Protein AF-A0A958NFM0-F1 (afdb_monomer_lite)

Structure (mmCIF, N/CA/C/O backbone):
data_AF-A0A958NFM0-F1
#
_entry.id   AF-A0A958NFM0-F1
#
loop_
_atom_site.group_PDB
_atom_site.id
_atom_site.type_symbol
_atom_site.label_atom_id
_atom_site.label_alt_id
_atom_site.label_comp_id
_atom_site.label_asym_id
_atom_site.label_entity_id
_atom_site.label_seq_id
_atom_site.pdbx_PDB_ins_code
_atom_site.Cartn_x
_atom_site.Cartn_y
_atom_site.Cartn_z
_atom_site.occupancy
_atom_site.B_iso_or_equiv
_atom_site.auth_seq_id
_atom_site.auth_comp_id
_atom_site.auth_asym_id
_atom_site.auth_atom_id
_atom_site.pdbx_PDB_model_num
ATOM 1 N N . MET A 1 1 ? 40.621 -61.966 15.059 1.00 37.81 1 MET A N 1
ATOM 2 C CA . MET A 1 1 ? 41.747 -61.004 15.069 1.00 37.81 1 MET A CA 1
ATOM 3 C C . MET A 1 1 ? 41.323 -59.785 14.253 1.00 37.81 1 MET A C 1
ATOM 5 O O . MET A 1 1 ? 40.739 -59.968 13.198 1.00 37.81 1 MET A O 1
ATOM 9 N N . LYS A 1 2 ? 41.501 -58.593 14.838 1.00 37.56 2 LYS A N 1
ATOM 10 C CA . LYS A 1 2 ? 41.169 -57.213 14.396 1.00 37.56 2 LYS A CA 1
ATOM 11 C C . LYS A 1 2 ? 41.606 -56.842 12.946 1.00 37.56 2 LYS A C 1
ATOM 13 O O . LYS A 1 2 ? 42.498 -57.523 12.453 1.00 37.56 2 LYS A O 1
ATOM 18 N N . PRO A 1 3 ? 41.244 -55.655 12.387 1.00 50.25 3 PRO A N 1
ATOM 19 C CA . PRO A 1 3 ? 40.023 -54.834 12.560 1.00 50.25 3 PRO A CA 1
ATOM 20 C C . PRO A 1 3 ? 39.555 -54.044 11.286 1.00 50.25 3 PRO A C 1
ATOM 22 O O . PRO A 1 3 ? 40.188 -54.068 10.237 1.00 50.25 3 PRO A O 1
ATOM 25 N N . THR A 1 4 ? 38.503 -53.225 11.477 1.00 40.91 4 THR A N 1
ATOM 26 C CA . THR A 1 4 ? 38.208 -51.890 10.877 1.00 40.91 4 THR A CA 1
ATOM 27 C C . THR A 1 4 ? 37.748 -51.742 9.421 1.00 40.91 4 THR A C 1
ATOM 29 O O . THR A 1 4 ? 38.536 -51.821 8.488 1.00 40.91 4 THR A O 1
ATOM 32 N N . SER A 1 5 ? 36.526 -51.220 9.261 1.00 43.62 5 SER A N 1
ATOM 33 C CA . SER A 1 5 ? 36.298 -50.051 8.400 1.00 43.62 5 SER A CA 1
ATOM 34 C C . SER A 1 5 ? 35.145 -49.211 8.958 1.00 43.62 5 SER A C 1
ATOM 36 O O . SER A 1 5 ? 33.977 -49.572 8.848 1.00 43.62 5 SER A O 1
ATOM 38 N N . ASN A 1 6 ? 35.507 -48.105 9.609 1.00 46.12 6 ASN A N 1
ATOM 39 C CA . ASN A 1 6 ? 34.600 -47.014 9.943 1.00 46.12 6 ASN A CA 1
ATOM 40 C C . ASN A 1 6 ? 34.395 -46.173 8.678 1.00 46.12 6 ASN A C 1
ATOM 42 O O . ASN A 1 6 ? 35.370 -45.652 8.136 1.00 46.12 6 ASN A O 1
ATOM 46 N N . LYS A 1 7 ? 33.147 -45.975 8.249 1.00 44.31 7 LYS A N 1
ATOM 47 C CA . LYS A 1 7 ? 32.778 -44.865 7.364 1.00 44.31 7 LYS A CA 1
ATOM 48 C C . LYS A 1 7 ? 31.693 -44.023 8.028 1.00 44.31 7 LYS A C 1
ATOM 50 O O . LYS A 1 7 ? 30.508 -44.302 7.932 1.00 44.31 7 LYS A O 1
ATOM 55 N N . THR A 1 8 ? 32.191 -43.053 8.790 1.00 46.50 8 THR A N 1
ATOM 56 C CA . THR A 1 8 ? 31.786 -41.641 8.746 1.00 46.50 8 THR A CA 1
ATOM 57 C C . THR A 1 8 ? 30.302 -41.343 8.519 1.00 46.50 8 THR A C 1
ATOM 59 O O . THR A 1 8 ? 29.832 -41.188 7.396 1.00 46.50 8 THR A O 1
ATOM 62 N N . PHE A 1 9 ? 29.606 -41.173 9.644 1.00 45.00 9 PHE A N 1
ATOM 63 C CA . PHE A 1 9 ? 28.929 -39.931 10.039 1.00 45.00 9 PHE A CA 1
ATOM 64 C C . PHE A 1 9 ? 28.776 -38.889 8.912 1.00 45.00 9 PHE A C 1
ATOM 66 O O . PHE A 1 9 ? 29.716 -38.166 8.578 1.00 45.00 9 PHE A O 1
ATOM 73 N N . ARG A 1 10 ? 27.570 -38.790 8.354 1.00 39.09 10 ARG A N 1
ATOM 74 C CA . ARG A 1 10 ? 27.084 -37.582 7.682 1.00 39.09 10 ARG A CA 1
ATOM 75 C C . ARG A 1 10 ? 25.676 -37.317 8.181 1.00 39.09 10 ARG A C 1
ATOM 77 O O . ARG A 1 10 ? 24.695 -37.737 7.579 1.00 39.09 10 ARG A O 1
ATOM 84 N N . GLU A 1 11 ? 25.612 -36.654 9.327 1.00 41.34 11 GLU A N 1
ATOM 85 C CA . GLU A 1 11 ? 24.415 -35.937 9.729 1.00 41.34 11 GLU A CA 1
ATOM 86 C C . GLU A 1 11 ? 24.172 -34.817 8.721 1.00 41.34 11 GLU A C 1
ATOM 88 O O . GLU A 1 11 ? 25.003 -33.928 8.536 1.00 41.34 11 GLU A O 1
ATOM 93 N N . ILE A 1 12 ? 23.046 -34.903 8.018 1.00 49.22 12 ILE A N 1
ATOM 94 C CA . ILE A 1 12 ? 22.510 -33.792 7.244 1.00 49.22 12 ILE A CA 1
ATOM 95 C C . ILE A 1 12 ? 21.764 -32.929 8.257 1.00 49.22 12 ILE A C 1
ATOM 97 O O . ILE A 1 12 ? 20.596 -33.156 8.563 1.00 49.22 12 ILE A O 1
ATOM 101 N N . LEU A 1 13 ? 22.495 -31.978 8.832 1.00 41.84 13 LEU A N 1
ATOM 102 C CA . LEU A 1 13 ? 21.942 -30.894 9.623 1.00 41.84 13 LEU A CA 1
ATOM 103 C C . LEU A 1 13 ? 21.157 -29.987 8.662 1.00 41.84 13 LEU A C 1
ATOM 105 O O . LEU A 1 13 ? 21.738 -29.172 7.948 1.00 41.84 13 LEU A O 1
ATOM 109 N N . PHE A 1 14 ? 19.837 -30.167 8.600 1.00 42.56 14 PHE A N 1
ATOM 110 C CA . PHE A 1 14 ? 18.939 -29.181 8.005 1.00 42.56 14 PHE A CA 1
ATOM 111 C C . PHE A 1 14 ? 18.937 -27.950 8.910 1.00 42.56 14 PHE A C 1
ATOM 113 O O . PHE A 1 14 ? 18.170 -27.859 9.867 1.00 42.56 14 PHE A O 1
ATOM 120 N N . THR A 1 15 ? 19.832 -27.007 8.634 1.00 41.03 15 THR A N 1
ATOM 121 C CA . THR A 1 15 ? 19.779 -25.681 9.242 1.00 41.03 15 THR A CA 1
ATOM 122 C C . THR A 1 15 ? 18.562 -24.965 8.663 1.00 41.03 15 THR A C 1
ATOM 124 O O . THR A 1 15 ? 18.619 -24.394 7.577 1.00 41.03 15 THR A O 1
ATOM 127 N N . LEU A 1 16 ? 17.434 -25.043 9.372 1.00 36.66 16 LEU A N 1
ATOM 128 C CA . LEU A 1 16 ? 16.279 -24.182 9.148 1.00 36.66 16 LEU A CA 1
ATOM 129 C C . LEU A 1 16 ? 16.747 -22.747 9.426 1.00 36.66 16 LEU A C 1
ATOM 131 O O . LEU A 1 16 ? 16.882 -22.341 10.580 1.00 36.66 16 LEU A O 1
ATOM 135 N N . ILE A 1 17 ? 17.070 -21.997 8.374 1.00 47.22 17 ILE A N 1
ATOM 136 C CA . ILE A 1 17 ? 17.291 -20.556 8.483 1.00 47.22 17 ILE A CA 1
ATOM 137 C C . ILE A 1 17 ? 15.913 -19.960 8.755 1.00 47.22 17 ILE A C 1
ATOM 139 O O . ILE A 1 17 ? 15.122 -19.727 7.845 1.00 47.22 17 ILE A O 1
ATOM 143 N N . ALA A 1 18 ? 15.595 -19.783 10.035 1.00 40.41 18 ALA A N 1
ATOM 144 C CA . ALA A 1 18 ? 14.499 -18.932 10.441 1.00 40.41 18 ALA A CA 1
ATOM 145 C C . ALA A 1 18 ? 14.852 -17.515 9.977 1.00 40.41 18 ALA A C 1
ATOM 147 O O . ALA A 1 18 ? 15.659 -16.834 10.609 1.00 40.41 18 ALA A O 1
ATOM 148 N N . PHE A 1 19 ? 14.281 -17.083 8.852 1.00 43.41 19 PHE A N 1
ATOM 149 C CA . PHE A 1 19 ? 14.201 -15.664 8.541 1.00 43.41 19 PHE A CA 1
ATOM 150 C C . PHE A 1 19 ? 13.385 -15.020 9.661 1.00 43.41 19 PHE A C 1
ATOM 152 O O . PHE A 1 19 ? 12.161 -15.136 9.727 1.00 43.41 19 PHE A O 1
ATOM 159 N N . THR A 1 20 ? 14.079 -14.396 10.605 1.00 41.25 20 THR A N 1
ATOM 160 C CA . THR A 1 20 ? 13.462 -13.566 11.629 1.00 41.25 20 THR A CA 1
ATOM 161 C C . THR A 1 20 ? 12.981 -12.288 10.953 1.00 41.25 20 THR A C 1
ATOM 163 O O . THR A 1 20 ? 13.700 -11.295 10.905 1.00 41.25 20 THR A O 1
ATOM 166 N N . TYR A 1 21 ? 11.776 -12.326 10.386 1.00 50.50 21 TYR A N 1
ATOM 167 C CA . TYR A 1 21 ? 11.072 -11.136 9.914 1.00 50.50 21 TYR A CA 1
ATOM 168 C C . TYR A 1 21 ? 10.626 -10.340 11.142 1.00 50.50 21 TYR A C 1
ATOM 170 O O . TYR A 1 21 ? 9.655 -10.694 11.818 1.00 50.50 21 TYR A O 1
ATOM 178 N N . ALA A 1 22 ? 11.396 -9.316 11.501 1.00 47.38 22 ALA A N 1
ATOM 179 C CA . ALA A 1 22 ? 11.125 -8.518 12.684 1.00 47.38 22 ALA A CA 1
ATOM 180 C C . ALA A 1 22 ? 10.166 -7.370 12.352 1.00 47.38 22 ALA A C 1
ATOM 182 O O . ALA A 1 22 ? 10.581 -6.229 12.189 1.00 47.38 22 ALA A O 1
ATOM 183 N N . CYS A 1 23 ? 8.869 -7.670 12.353 1.00 54.72 23 CYS A N 1
ATOM 184 C CA . CYS A 1 23 ? 7.845 -6.662 12.609 1.00 54.72 23 CYS A CA 1
ATOM 185 C C . CYS A 1 23 ? 7.186 -6.961 13.967 1.00 54.72 23 CYS A C 1
ATOM 187 O O . CYS A 1 23 ? 6.470 -7.956 14.120 1.00 54.72 23 CYS A O 1
ATOM 189 N N . THR A 1 24 ? 7.689 -6.231 14.984 1.00 48.09 24 THR A N 1
ATOM 190 C CA . THR A 1 24 ? 7.009 -5.477 16.073 1.00 48.09 24 THR A CA 1
ATOM 191 C C . THR A 1 24 ? 7.951 -5.254 17.280 1.00 48.09 24 THR A C 1
ATOM 193 O O . THR A 1 24 ? 8.298 -6.215 17.964 1.00 48.09 24 THR A O 1
ATOM 196 N N . SER A 1 25 ? 8.309 -3.994 17.578 1.00 35.97 25 SER A N 1
ATOM 197 C CA . S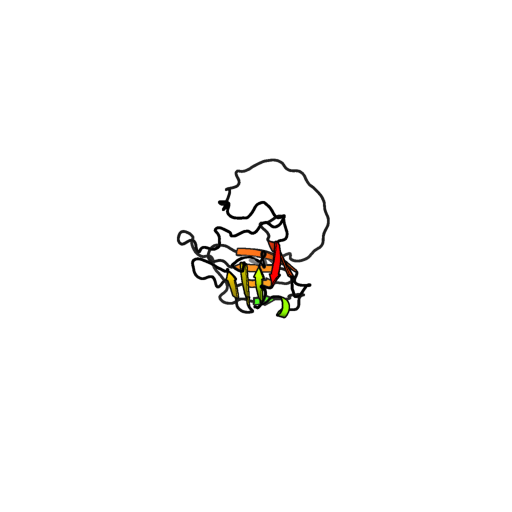ER A 1 25 ? 8.522 -3.359 18.912 1.00 35.97 25 SER A CA 1
ATOM 198 C C . SER A 1 25 ? 9.069 -1.942 18.643 1.00 35.97 25 SER A C 1
ATOM 200 O O . SER A 1 25 ? 10.027 -1.801 17.898 1.00 35.97 25 SER A O 1
ATOM 202 N N . GLY A 1 26 ? 8.419 -0.838 19.015 1.00 39.56 26 GLY A N 1
ATOM 203 C CA . GLY A 1 26 ? 8.348 -0.350 20.394 1.00 39.56 26 GLY A CA 1
ATOM 204 C C . GLY A 1 26 ? 9.430 0.723 20.595 1.00 39.56 26 GLY A C 1
ATOM 205 O O . GLY A 1 26 ? 10.599 0.399 20.750 1.00 39.56 26 GLY A O 1
ATOM 206 N N . ASN A 1 27 ? 9.018 1.992 20.512 1.00 44.50 27 ASN A N 1
ATOM 207 C CA . ASN A 1 27 ? 9.821 3.221 20.577 1.00 44.50 27 ASN A CA 1
ATOM 208 C C . ASN A 1 27 ? 10.921 3.194 21.661 1.00 44.50 27 ASN A C 1
ATOM 210 O O . ASN A 1 27 ? 10.612 2.825 22.787 1.00 44.50 27 ASN A O 1
ATOM 214 N N . ASN A 1 28 ? 12.143 3.647 21.347 1.00 32.94 28 ASN A N 1
ATOM 215 C CA . ASN A 1 28 ? 13.117 4.208 22.297 1.00 32.94 28 ASN A CA 1
ATOM 216 C C . ASN A 1 28 ? 14.176 5.002 21.518 1.00 32.94 28 ASN A C 1
ATOM 218 O O . ASN A 1 28 ? 14.989 4.427 20.795 1.00 32.94 28 ASN A O 1
ATOM 222 N N . GLY A 1 29 ? 14.156 6.329 21.663 1.00 44.38 29 GLY A N 1
ATOM 223 C CA . GLY A 1 29 ? 15.205 7.191 21.134 1.00 44.38 29 GLY A CA 1
ATOM 224 C C . GLY A 1 29 ? 16.563 6.821 21.721 1.00 44.38 29 GLY A C 1
ATOM 225 O O . GLY A 1 29 ? 16.655 6.539 22.909 1.00 44.38 29 GLY A O 1
ATOM 226 N N . ASN A 1 30 ? 17.588 6.829 20.871 1.00 32.81 30 ASN A N 1
ATOM 227 C CA . ASN A 1 30 ? 18.985 7.048 21.225 1.00 32.81 30 ASN A CA 1
ATOM 228 C C . ASN A 1 30 ? 19.742 7.421 19.947 1.00 32.81 30 ASN A C 1
ATOM 230 O O . ASN A 1 30 ? 19.907 6.610 19.039 1.00 32.81 30 ASN A O 1
ATOM 234 N N . THR A 1 31 ? 20.184 8.673 19.885 1.00 42.91 31 THR A N 1
ATOM 235 C CA . THR A 1 31 ? 21.111 9.186 18.879 1.00 42.91 31 THR A CA 1
ATOM 236 C C . THR A 1 31 ? 22.447 8.462 19.018 1.00 42.91 31 THR A C 1
ATOM 238 O O . THR A 1 31 ? 23.022 8.446 20.107 1.00 42.91 31 THR A O 1
ATOM 241 N N . LEU A 1 32 ? 22.970 7.902 17.928 1.00 31.73 32 LEU A N 1
ATOM 242 C CA . LEU A 1 32 ? 24.367 7.473 17.833 1.00 31.73 32 LEU A CA 1
ATOM 243 C C . LEU A 1 32 ? 25.009 8.037 16.553 1.00 31.73 32 LEU A C 1
ATOM 245 O O . LEU A 1 32 ? 24.293 8.368 15.608 1.00 31.73 32 LEU A O 1
ATOM 249 N N . PRO A 1 33 ? 26.335 8.266 16.573 1.00 35.91 33 PRO A N 1
ATOM 250 C CA . PRO A 1 33 ? 26.978 9.340 15.826 1.00 35.91 33 PRO A CA 1
ATOM 251 C C . PRO A 1 33 ? 27.305 8.961 14.378 1.00 35.91 33 PRO A C 1
ATOM 253 O O . PRO A 1 33 ? 27.621 7.816 14.066 1.00 35.91 33 PRO A O 1
ATOM 256 N N . VAL A 1 34 ? 27.260 9.977 13.518 1.00 43.03 34 VAL A N 1
ATOM 257 C CA . VAL A 1 34 ? 27.618 9.937 12.094 1.00 43.03 34 VAL A CA 1
ATOM 258 C C . VAL A 1 34 ? 29.132 10.057 11.923 1.00 43.03 34 VAL A C 1
ATOM 260 O O . VAL A 1 34 ? 29.708 10.981 12.487 1.00 43.03 34 VAL A O 1
ATOM 263 N N . GLU A 1 35 ? 29.734 9.188 11.099 1.00 32.91 35 GLU A N 1
ATOM 264 C CA . GLU A 1 35 ? 30.907 9.454 10.232 1.00 32.91 35 GLU A CA 1
ATOM 265 C C . GLU A 1 35 ? 31.257 8.208 9.368 1.00 32.91 35 GLU A C 1
ATOM 267 O O . GLU A 1 35 ? 30.968 7.091 9.794 1.00 32.91 35 GLU A O 1
ATOM 272 N N . PRO A 1 36 ? 31.965 8.317 8.219 1.00 42.97 36 PRO A N 1
ATOM 273 C CA . PRO A 1 36 ? 31.665 9.111 7.027 1.00 42.97 36 PRO A CA 1
ATOM 274 C C . PRO A 1 36 ? 31.519 8.262 5.730 1.00 42.97 36 PRO A C 1
ATOM 276 O O . PRO A 1 36 ? 32.169 7.238 5.528 1.00 42.97 36 PRO A O 1
ATOM 279 N N . THR A 1 37 ? 30.645 8.760 4.849 1.00 41.16 37 THR A N 1
ATOM 280 C CA . THR A 1 37 ? 30.594 8.698 3.368 1.00 41.16 37 THR A CA 1
ATOM 281 C C . THR A 1 37 ? 31.284 7.559 2.589 1.00 41.16 37 THR A C 1
ATOM 283 O O . THR A 1 37 ? 32.468 7.605 2.262 1.00 41.16 37 THR A O 1
ATOM 286 N N . THR A 1 38 ? 30.456 6.643 2.075 1.00 35.16 38 THR A N 1
ATOM 287 C CA . THR A 1 38 ? 30.603 6.055 0.724 1.00 35.16 38 THR A CA 1
ATOM 288 C C . THR A 1 38 ? 29.606 6.745 -0.222 1.00 35.16 38 THR A C 1
ATOM 290 O O . THR A 1 38 ? 28.595 7.257 0.262 1.00 35.16 38 THR A O 1
ATOM 293 N N . PRO A 1 39 ? 29.875 6.845 -1.541 1.00 36.53 39 PRO A N 1
ATOM 294 C CA . PRO A 1 39 ? 29.049 7.644 -2.439 1.00 36.53 39 PRO A CA 1
ATOM 295 C C . PRO A 1 39 ? 27.679 6.985 -2.597 1.00 36.53 39 PRO A C 1
ATOM 297 O O . PRO A 1 39 ? 27.539 5.943 -3.237 1.00 36.53 39 PRO A O 1
ATOM 300 N N . VAL A 1 40 ? 26.675 7.602 -1.979 1.00 34.75 40 VAL A N 1
ATOM 301 C CA . VAL A 1 40 ? 25.267 7.291 -2.199 1.00 34.75 40 VAL A CA 1
ATOM 302 C C . VAL A 1 40 ? 24.984 7.595 -3.664 1.00 34.75 40 VAL A C 1
ATOM 304 O O . VAL A 1 40 ? 25.188 8.715 -4.127 1.00 34.75 40 VAL A O 1
ATOM 307 N N . ARG A 1 41 ? 24.564 6.578 -4.417 1.00 32.97 41 ARG A N 1
ATOM 308 C CA . ARG A 1 41 ? 24.016 6.765 -5.757 1.00 32.97 41 ARG A CA 1
ATOM 309 C C . ARG A 1 41 ? 22.691 7.500 -5.570 1.00 32.97 41 ARG A C 1
ATOM 311 O O . ARG A 1 41 ? 21.692 6.872 -5.235 1.00 32.97 41 ARG A O 1
ATOM 318 N N . GLU A 1 42 ? 22.721 8.824 -5.675 1.00 37.16 42 GLU A N 1
ATOM 319 C CA . GLU A 1 42 ? 21.527 9.665 -5.629 1.00 37.16 42 GLU A CA 1
ATOM 320 C C . GLU A 1 42 ? 20.570 9.178 -6.724 1.00 37.16 42 GLU A C 1
ATOM 322 O O . GLU A 1 42 ? 20.872 9.270 -7.916 1.00 37.16 42 GLU A O 1
ATOM 327 N N . LYS A 1 43 ? 19.455 8.557 -6.316 1.00 44.00 43 LYS A N 1
ATOM 328 C CA . LYS A 1 43 ? 18.341 8.281 -7.227 1.00 44.00 43 LYS A CA 1
ATOM 329 C C . LYS A 1 43 ? 17.725 9.631 -7.624 1.00 44.00 43 LYS A C 1
ATOM 331 O O . LYS A 1 43 ? 17.682 10.522 -6.769 1.00 44.00 43 LYS A O 1
ATOM 336 N N . PRO A 1 44 ? 17.291 9.817 -8.877 1.00 33.91 44 PRO A N 1
ATOM 337 C CA . PRO A 1 44 ? 16.944 11.140 -9.364 1.00 33.91 44 PRO A CA 1
ATOM 338 C C . PRO A 1 44 ? 15.678 11.666 -8.679 1.00 33.91 44 PRO A C 1
ATOM 340 O O . PRO A 1 44 ? 14.688 10.967 -8.468 1.00 33.91 44 PRO A O 1
ATOM 343 N N . PHE A 1 45 ? 15.775 12.922 -8.259 1.00 38.28 45 PHE A N 1
ATOM 344 C CA . PHE A 1 45 ? 14.759 13.685 -7.551 1.00 38.28 45 PHE A CA 1
ATOM 345 C C . PHE A 1 45 ? 13.942 14.471 -8.577 1.00 38.28 45 PHE A C 1
ATOM 347 O O . PHE A 1 45 ? 14.517 15.278 -9.308 1.00 38.28 45 PHE A O 1
ATOM 354 N N . ASN A 1 46 ? 12.623 14.270 -8.633 1.00 40.72 46 ASN A N 1
ATOM 355 C CA . ASN A 1 46 ? 11.758 15.069 -9.499 1.00 40.72 46 ASN A CA 1
ATOM 356 C C . ASN A 1 46 ? 11.195 16.278 -8.723 1.00 40.72 46 ASN A C 1
ATOM 358 O O . ASN A 1 46 ? 10.508 16.133 -7.713 1.00 40.72 46 ASN A O 1
ATOM 362 N N . GLU A 1 47 ? 11.505 17.486 -9.195 1.00 32.09 47 GLU A N 1
ATOM 363 C CA . GLU A 1 47 ? 11.262 18.787 -8.544 1.00 32.09 47 GLU A CA 1
ATOM 364 C C . GLU A 1 47 ? 9.809 19.311 -8.635 1.00 32.09 47 GLU A C 1
ATOM 366 O O . GLU A 1 47 ? 9.581 20.516 -8.542 1.00 32.09 47 GLU A O 1
ATOM 371 N N . LEU A 1 48 ? 8.804 18.446 -8.807 1.00 35.31 48 LEU A N 1
ATOM 372 C CA . LEU A 1 48 ? 7.403 18.879 -8.972 1.00 35.31 48 LEU A CA 1
ATOM 373 C C . LEU A 1 48 ? 6.568 18.880 -7.677 1.00 35.31 48 LEU A C 1
ATOM 375 O O . LEU A 1 48 ? 5.396 19.250 -7.709 1.00 35.31 48 LEU A O 1
ATOM 379 N N . ALA A 1 49 ? 7.160 18.541 -6.528 1.00 37.06 49 ALA A N 1
ATOM 380 C CA . ALA A 1 49 ? 6.498 18.646 -5.229 1.00 37.06 49 ALA A CA 1
ATOM 381 C C . ALA A 1 49 ? 6.575 20.086 -4.683 1.00 37.06 49 ALA A C 1
ATOM 383 O O . ALA A 1 49 ? 7.660 20.627 -4.450 1.00 37.06 49 ALA A O 1
ATOM 384 N N . ASP A 1 50 ? 5.415 20.710 -4.478 1.00 37.12 50 ASP A N 1
ATOM 385 C CA . ASP A 1 50 ? 5.261 22.037 -3.877 1.00 37.12 50 ASP A CA 1
ATOM 386 C C . ASP A 1 50 ? 5.996 22.123 -2.520 1.00 37.12 50 ASP A C 1
ATOM 388 O O . ASP A 1 50 ? 5.619 21.481 -1.541 1.00 37.12 50 ASP A O 1
ATOM 392 N N . LYS A 1 51 ? 7.061 22.936 -2.455 1.00 39.56 51 LYS A N 1
ATOM 393 C CA . LYS A 1 51 ? 7.933 23.105 -1.273 1.00 39.56 51 LYS A CA 1
ATOM 394 C C . LYS A 1 51 ? 7.264 23.857 -0.108 1.00 39.56 51 LYS A C 1
ATOM 396 O O . LYS A 1 51 ? 7.933 24.141 0.883 1.00 39.56 51 LYS A O 1
ATOM 401 N N . THR A 1 52 ? 5.990 24.246 -0.221 1.00 38.03 52 THR A N 1
ATOM 402 C CA . THR A 1 52 ? 5.347 25.186 0.718 1.00 38.03 52 THR A CA 1
ATOM 403 C C . THR A 1 52 ? 4.476 24.551 1.803 1.00 38.03 52 THR A C 1
ATOM 405 O O . THR A 1 52 ? 3.949 25.271 2.653 1.00 38.03 52 THR A O 1
ATOM 408 N N . LYS A 1 53 ? 4.347 23.222 1.849 1.00 40.97 53 LYS A N 1
ATOM 409 C CA . LYS A 1 53 ? 3.633 22.514 2.924 1.00 40.97 53 LYS A CA 1
ATOM 410 C C . LYS A 1 53 ? 4.552 21.461 3.533 1.00 40.97 53 LYS A C 1
ATOM 412 O O . LYS A 1 53 ? 5.269 20.791 2.804 1.00 40.97 53 LYS A O 1
ATOM 417 N N . ASP A 1 54 ? 4.493 21.275 4.852 1.00 39.44 54 ASP A N 1
ATOM 418 C CA . ASP A 1 54 ? 5.227 20.249 5.626 1.00 39.44 54 ASP A CA 1
ATOM 419 C C . ASP A 1 54 ? 4.858 18.786 5.254 1.00 39.44 54 ASP A C 1
ATOM 421 O O . ASP A 1 54 ? 4.943 17.874 6.075 1.00 39.44 54 ASP A O 1
ATOM 425 N N . ARG A 1 55 ? 4.383 18.544 4.030 1.00 37.69 55 ARG A N 1
ATOM 426 C CA . ARG A 1 55 ? 3.980 17.252 3.485 1.00 37.69 55 ARG A CA 1
ATOM 427 C C . ARG A 1 55 ? 4.729 17.077 2.178 1.00 37.69 55 ARG A C 1
ATOM 429 O O . ARG A 1 55 ? 4.453 17.773 1.206 1.00 37.69 55 ARG A O 1
ATOM 436 N N . ILE A 1 56 ? 5.713 16.187 2.179 1.00 37.09 56 ILE A N 1
ATOM 437 C CA . ILE A 1 56 ? 6.432 15.849 0.958 1.00 37.09 56 ILE A CA 1
ATOM 438 C C . ILE A 1 56 ? 5.551 14.870 0.183 1.00 37.09 56 ILE A C 1
ATOM 440 O O . ILE A 1 56 ? 5.402 13.716 0.580 1.00 37.09 56 ILE A O 1
ATOM 444 N N . TYR A 1 57 ? 4.927 15.356 -0.885 1.00 33.72 57 TYR A N 1
ATOM 445 C CA . TYR A 1 57 ? 4.221 14.525 -1.853 1.00 33.72 57 TYR A CA 1
ATOM 446 C C . TYR A 1 57 ? 5.255 13.932 -2.805 1.00 33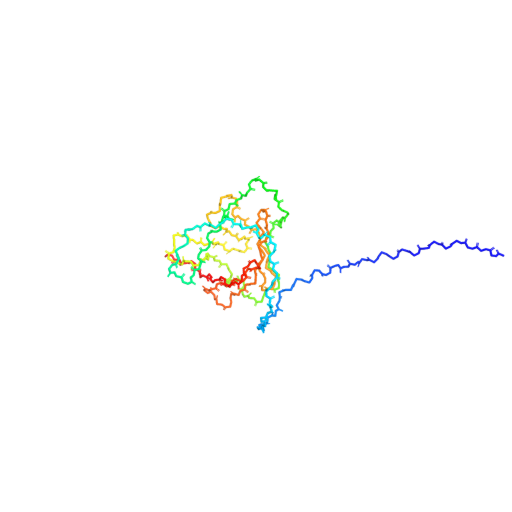.72 57 TYR A C 1
ATOM 448 O O . TYR A 1 57 ? 5.922 14.663 -3.536 1.00 33.72 57 TYR A O 1
ATOM 456 N N . HIS A 1 58 ? 5.449 12.618 -2.748 1.00 39.66 58 HIS A N 1
ATOM 457 C CA . HIS A 1 58 ? 6.433 11.932 -3.574 1.00 39.66 58 HIS A CA 1
ATOM 458 C C . HIS A 1 58 ? 5.748 11.194 -4.718 1.00 39.66 58 HIS A C 1
ATOM 460 O O . HIS A 1 58 ? 5.263 10.083 -4.540 1.00 39.66 58 HIS A O 1
ATOM 466 N N . ILE A 1 59 ? 5.810 11.782 -5.914 1.00 38.38 59 ILE A N 1
ATOM 467 C CA . ILE A 1 59 ? 5.713 11.023 -7.161 1.00 38.38 59 ILE A CA 1
ATOM 468 C C . ILE A 1 59 ? 7.122 10.507 -7.424 1.00 38.38 59 ILE A C 1
ATOM 470 O O . ILE A 1 59 ? 8.031 11.268 -7.763 1.00 38.38 59 ILE A O 1
ATOM 474 N N . SER A 1 60 ? 7.342 9.228 -7.157 1.00 37.38 60 SER A N 1
ATOM 475 C CA . SER A 1 60 ? 8.617 8.602 -7.478 1.00 37.38 60 SER A CA 1
ATOM 476 C C . SER A 1 60 ? 8.774 8.499 -9.000 1.00 37.38 60 SER A C 1
ATOM 478 O O . SER A 1 60 ? 7.804 8.236 -9.706 1.00 37.38 60 SER A O 1
ATOM 480 N N . GLU A 1 61 ? 10.006 8.568 -9.508 1.00 42.09 61 GLU A N 1
ATOM 481 C CA . GLU A 1 61 ? 10.338 7.954 -10.807 1.00 42.09 61 GLU A CA 1
ATOM 482 C C . GLU A 1 61 ? 10.018 6.441 -10.846 1.00 42.09 61 GLU A C 1
ATOM 484 O O . GLU A 1 61 ? 10.163 5.810 -11.884 1.00 42.09 61 GLU A O 1
ATOM 489 N N . ALA A 1 62 ? 9.578 5.849 -9.728 1.00 54.44 62 ALA A N 1
ATOM 490 C CA . ALA A 1 62 ? 9.156 4.463 -9.613 1.00 54.44 62 ALA A CA 1
ATOM 491 C C . ALA A 1 62 ? 7.683 4.224 -9.994 1.00 54.44 62 ALA A C 1
ATOM 493 O O . ALA A 1 62 ? 7.219 3.098 -9.862 1.00 54.44 62 ALA A O 1
ATOM 494 N N . ASN A 1 63 ? 6.957 5.219 -10.524 1.00 69.69 63 ASN A N 1
ATOM 495 C CA . ASN A 1 63 ? 5.675 4.982 -11.208 1.00 69.69 63 ASN A CA 1
ATOM 496 C C . ASN A 1 63 ? 5.891 4.550 -12.673 1.00 69.69 63 ASN A C 1
ATOM 498 O O . ASN A 1 63 ? 5.192 4.978 -13.588 1.00 69.69 63 ASN A O 1
ATOM 502 N N . THR A 1 64 ? 6.926 3.761 -12.923 1.00 77.88 64 THR A N 1
ATOM 503 C CA . THR A 1 64 ? 7.337 3.325 -14.254 1.00 77.88 64 THR A CA 1
ATOM 504 C C . THR A 1 64 ? 7.949 1.947 -14.132 1.00 77.88 64 THR A C 1
ATOM 506 O O . THR A 1 64 ? 8.769 1.701 -13.245 1.00 77.88 64 THR A O 1
ATOM 509 N N . ASP A 1 65 ? 7.549 1.062 -15.033 1.00 80.44 65 ASP A N 1
ATOM 510 C CA . ASP A 1 65 ? 8.240 -0.192 -15.266 1.00 80.44 65 ASP A CA 1
ATOM 511 C C . ASP A 1 65 ? 9.532 0.089 -16.037 1.00 80.44 65 ASP A C 1
ATOM 513 O O . ASP A 1 65 ? 9.511 0.751 -17.078 1.00 80.44 65 ASP A O 1
ATOM 517 N N . ASN A 1 66 ? 10.672 -0.377 -15.530 1.00 80.56 66 ASN A N 1
ATOM 518 C CA . ASN A 1 66 ? 11.952 -0.143 -16.186 1.00 80.56 66 ASN A CA 1
ATOM 519 C C . ASN A 1 66 ? 12.306 -1.326 -17.103 1.00 80.56 66 ASN A C 1
ATOM 521 O O . ASN A 1 66 ? 12.785 -2.346 -16.604 1.00 80.56 66 ASN A O 1
ATOM 525 N N . PRO A 1 67 ? 12.168 -1.194 -18.437 1.00 81.88 67 PRO A N 1
ATOM 526 C CA . PRO A 1 67 ? 12.405 -2.304 -19.359 1.00 81.88 67 PRO A CA 1
ATOM 527 C C . PRO A 1 67 ? 13.877 -2.739 -19.433 1.00 81.88 67 PRO A C 1
ATOM 529 O O . PRO A 1 67 ? 14.170 -3.798 -19.989 1.00 81.88 67 PRO A O 1
ATOM 532 N N . ASP A 1 68 ? 14.804 -1.936 -18.902 1.00 85.00 68 ASP A N 1
ATOM 533 C CA . ASP A 1 68 ? 16.235 -2.244 -18.881 1.00 85.00 68 ASP A CA 1
ATOM 534 C C . ASP A 1 68 ? 16.648 -3.084 -17.657 1.00 85.00 68 ASP A C 1
ATOM 536 O O . ASP A 1 68 ? 17.809 -3.498 -17.559 1.00 85.00 68 ASP A O 1
ATOM 540 N N . ILE A 1 69 ? 15.732 -3.331 -16.712 1.00 77.25 69 ILE A N 1
ATOM 541 C CA . ILE A 1 69 ? 15.981 -4.125 -15.505 1.00 77.25 69 ILE A CA 1
ATOM 542 C C . ILE A 1 69 ? 15.246 -5.464 -15.614 1.00 77.25 69 ILE A C 1
ATOM 544 O O . ILE A 1 69 ? 14.105 -5.541 -16.053 1.00 77.25 69 ILE A O 1
ATOM 548 N N . GLU A 1 70 ? 15.925 -6.549 -15.236 1.00 83.00 70 GLU A N 1
ATOM 549 C CA . GLU A 1 70 ? 15.309 -7.875 -15.182 1.00 83.00 70 GLU A CA 1
ATOM 550 C C . GLU A 1 70 ? 14.306 -7.953 -14.028 1.00 83.00 70 GLU A C 1
ATOM 552 O O . GLU A 1 70 ? 14.625 -7.582 -12.894 1.00 83.00 70 GLU A O 1
ATOM 557 N N . ASN A 1 71 ? 13.114 -8.477 -14.317 1.00 87.31 71 ASN A N 1
ATOM 558 C CA . ASN A 1 71 ? 12.078 -8.630 -13.309 1.00 87.31 71 ASN A CA 1
ATOM 559 C C . ASN A 1 71 ? 12.507 -9.614 -12.217 1.00 87.31 71 ASN A C 1
ATOM 561 O O . ASN A 1 71 ? 13.041 -10.690 -12.491 1.00 87.31 71 ASN A O 1
ATOM 565 N N . ILE A 1 72 ? 12.210 -9.263 -10.972 1.00 86.69 72 ILE A N 1
ATOM 566 C CA . ILE A 1 72 ? 12.375 -10.147 -9.827 1.00 86.69 72 ILE A CA 1
ATOM 567 C C . ILE A 1 72 ? 11.268 -11.205 -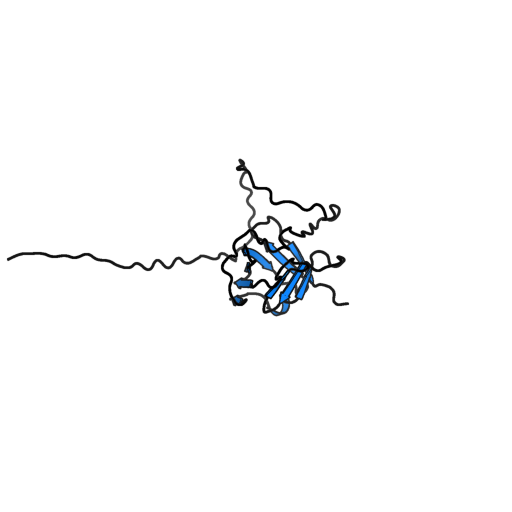9.799 1.00 86.69 72 ILE A C 1
ATOM 569 O O . ILE A 1 72 ? 10.178 -11.021 -10.346 1.00 86.69 72 ILE A O 1
ATOM 573 N N . ASP A 1 73 ? 11.519 -12.296 -9.079 1.00 90.31 73 ASP A N 1
ATOM 574 C CA . ASP A 1 73 ? 10.461 -13.238 -8.728 1.00 90.31 73 ASP A CA 1
ATOM 575 C C . ASP A 1 73 ? 9.435 -12.565 -7.804 1.00 90.31 73 ASP A C 1
ATOM 577 O O . ASP A 1 73 ? 9.781 -11.958 -6.783 1.00 90.31 73 ASP A O 1
ATOM 581 N N . ARG A 1 74 ? 8.154 -12.714 -8.149 1.00 93.38 74 ARG A N 1
ATOM 582 C CA . ARG A 1 74 ? 7.014 -12.162 -7.409 1.00 93.38 74 ARG A CA 1
ATOM 583 C C . ARG A 1 74 ? 6.008 -13.266 -7.095 1.00 93.38 74 ARG A C 1
ATOM 585 O O . ARG A 1 74 ? 5.919 -14.237 -7.846 1.00 93.38 74 ARG A O 1
ATOM 592 N N . PRO A 1 75 ? 5.242 -13.151 -6.001 1.00 95.12 75 PRO A N 1
ATOM 593 C CA . PRO A 1 75 ? 4.146 -14.074 -5.755 1.00 95.12 75 PRO A CA 1
ATOM 594 C C . PRO A 1 75 ? 3.031 -13.875 -6.790 1.00 95.12 75 PRO A C 1
ATOM 596 O O . PRO A 1 75 ? 2.679 -12.745 -7.116 1.00 95.12 75 PRO A O 1
ATOM 599 N N . ASP A 1 76 ? 2.422 -14.975 -7.239 1.00 94.50 76 ASP A N 1
ATOM 600 C CA . ASP A 1 76 ? 1.299 -14.943 -8.192 1.00 94.50 76 ASP A CA 1
ATOM 601 C C . ASP A 1 76 ? 0.029 -14.304 -7.603 1.00 94.50 76 ASP A C 1
ATOM 603 O O . ASP A 1 76 ? -0.882 -13.908 -8.329 1.00 94.50 76 ASP A O 1
ATOM 607 N N . THR A 1 77 ? -0.072 -14.253 -6.271 1.00 96.50 77 THR A N 1
ATOM 608 C CA . THR A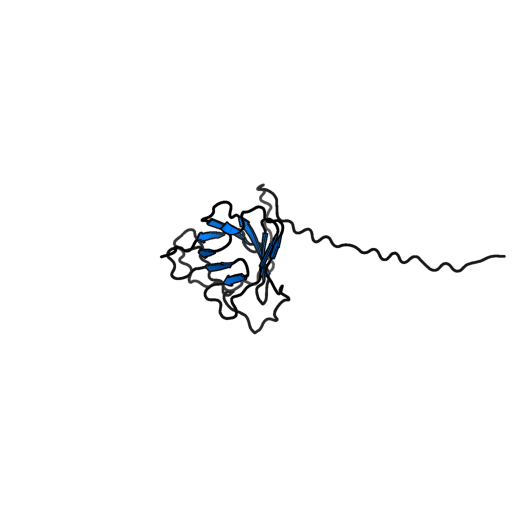 1 77 ? -1.241 -13.737 -5.554 1.00 96.50 77 THR A CA 1
ATOM 609 C C . THR A 1 77 ? -0.839 -13.029 -4.274 1.00 96.50 77 THR A C 1
ATOM 611 O O . THR A 1 77 ? 0.051 -13.498 -3.560 1.00 96.50 77 THR A O 1
ATOM 614 N N . SER A 1 78 ? -1.576 -11.978 -3.923 1.00 97.69 78 SER A N 1
ATOM 615 C CA . SER A 1 78 ? -1.409 -11.305 -2.638 1.00 97.69 78 SER A CA 1
ATOM 616 C C . SER A 1 78 ? -1.893 -12.143 -1.455 1.00 97.69 78 SER A C 1
ATOM 618 O O . SER A 1 78 ? -2.764 -13.006 -1.593 1.00 97.69 78 SER A O 1
ATOM 620 N N . SER A 1 79 ? -1.351 -11.874 -0.268 1.00 97.19 79 SER A N 1
ATOM 621 C CA . SER A 1 79 ? -1.720 -12.585 0.959 1.00 97.19 79 SER A CA 1
ATOM 622 C C . SER A 1 79 ? -1.721 -11.690 2.198 1.00 97.19 79 SER A C 1
ATOM 624 O O . SER A 1 79 ? -1.016 -10.687 2.275 1.00 97.19 79 SER A O 1
ATOM 626 N N . ILE A 1 80 ? -2.537 -12.064 3.187 1.00 96.12 80 ILE A N 1
ATOM 627 C CA . ILE A 1 80 ? -2.598 -11.422 4.503 1.00 96.12 80 ILE A CA 1
ATOM 628 C C . ILE A 1 80 ? -2.415 -12.515 5.554 1.00 96.12 80 ILE A C 1
ATOM 630 O O . ILE A 1 80 ? -3.184 -13.473 5.603 1.00 96.12 80 ILE A O 1
ATOM 634 N N . ILE A 1 81 ? -1.387 -12.370 6.385 1.00 94.50 81 ILE A N 1
ATOM 635 C CA . ILE A 1 81 ? -0.922 -13.361 7.352 1.00 94.50 81 ILE A CA 1
ATOM 636 C C . ILE A 1 81 ? -0.796 -12.683 8.722 1.00 94.50 81 ILE A C 1
ATOM 638 O O . ILE A 1 81 ? -0.035 -11.731 8.893 1.00 94.50 81 ILE A O 1
ATOM 642 N N . ASP A 1 82 ? -1.527 -13.183 9.720 1.00 91.00 82 ASP A N 1
ATOM 643 C CA . ASP A 1 82 ? -1.435 -12.751 11.125 1.00 91.00 82 ASP A CA 1
ATOM 644 C C . ASP A 1 82 ? -1.537 -11.228 11.350 1.00 91.00 82 ASP A C 1
ATOM 646 O O . ASP A 1 82 ? -0.855 -10.670 12.210 1.00 91.00 82 ASP A O 1
ATOM 650 N N . CYS A 1 83 ? -2.370 -10.533 10.571 1.00 91.06 83 CYS A N 1
ATOM 651 C CA . CYS A 1 83 ? -2.528 -9.087 10.691 1.00 91.06 83 CYS A CA 1
ATOM 652 C C . CYS A 1 83 ? -3.308 -8.702 11.966 1.00 91.06 83 CYS A C 1
ATOM 654 O O . CYS A 1 83 ? -4.382 -9.260 12.200 1.00 91.06 83 CYS A O 1
ATOM 656 N N . PRO A 1 84 ? -2.818 -7.752 12.792 1.00 91.25 84 PRO A N 1
ATOM 657 C CA . PRO A 1 84 ? -3.492 -7.353 14.028 1.00 91.25 84 PRO A CA 1
ATOM 658 C C . PRO A 1 84 ? -4.636 -6.353 13.803 1.00 91.25 84 PRO A C 1
ATOM 660 O O . PRO A 1 84 ? -5.346 -6.024 14.751 1.00 91.25 84 PRO A O 1
ATOM 663 N N . TYR A 1 85 ? -4.790 -5.841 12.583 1.00 91.31 85 TYR A N 1
ATOM 664 C CA . TYR A 1 85 ? -5.778 -4.828 12.237 1.00 91.31 85 TYR A CA 1
ATOM 665 C C . TYR A 1 85 ? -6.984 -5.435 11.510 1.00 91.31 85 TYR A C 1
ATOM 667 O O . TYR A 1 85 ? -6.880 -6.489 10.880 1.00 91.31 85 TYR A O 1
ATOM 675 N N . ASP A 1 86 ? -8.124 -4.741 11.552 1.00 90.25 86 ASP A N 1
ATOM 676 C CA . ASP A 1 86 ? -9.284 -5.109 10.739 1.00 90.25 86 ASP A CA 1
ATOM 677 C C . ASP A 1 86 ? -9.008 -4.829 9.256 1.00 90.25 86 ASP A C 1
ATOM 679 O O . ASP A 1 86 ? -8.868 -3.679 8.837 1.00 90.25 86 ASP A O 1
ATOM 683 N N . THR A 1 87 ? -8.944 -5.895 8.457 1.00 88.06 87 THR A N 1
ATOM 684 C CA . THR A 1 87 ? -8.628 -5.835 7.024 1.00 88.06 87 THR A CA 1
ATOM 685 C C . THR A 1 87 ? -9.602 -4.990 6.205 1.00 88.06 87 THR A C 1
ATOM 687 O O . THR A 1 87 ? -9.209 -4.479 5.157 1.00 88.06 87 THR A O 1
ATOM 690 N N . SER A 1 88 ? -10.840 -4.766 6.673 1.00 86.56 88 SER A N 1
ATOM 691 C CA . SER A 1 88 ? -11.765 -3.860 5.977 1.00 86.56 88 SER A CA 1
ATOM 692 C C . SER A 1 88 ? -11.282 -2.409 5.964 1.00 86.56 88 SER A C 1
ATOM 694 O O . SER A 1 88 ? -11.717 -1.636 5.115 1.00 86.56 88 SER A O 1
ATOM 696 N N . ASN A 1 89 ? -10.377 -2.038 6.875 1.00 88.19 89 ASN A N 1
ATOM 697 C CA . ASN A 1 89 ? -9.822 -0.689 6.950 1.00 88.19 89 ASN A CA 1
ATOM 698 C C . ASN A 1 89 ? -8.661 -0.467 5.972 1.00 88.19 89 ASN A C 1
ATOM 700 O O . ASN A 1 89 ? -8.247 0.671 5.794 1.00 88.19 89 ASN A O 1
ATOM 704 N N . PHE A 1 90 ? -8.120 -1.522 5.350 1.00 87.50 90 PHE A N 1
ATOM 705 C CA . PHE A 1 90 ? -6.934 -1.407 4.485 1.00 87.50 90 PHE A CA 1
ATOM 706 C C . PHE A 1 90 ? -7.344 -0.982 3.088 1.00 87.50 90 PHE A C 1
ATOM 708 O O . PHE A 1 90 ? -6.660 -0.208 2.418 1.00 87.50 90 PHE A O 1
ATOM 715 N N . PHE A 1 91 ? -8.461 -1.552 2.640 1.00 92.62 91 PHE A N 1
ATOM 716 C CA . PHE A 1 91 ? -8.871 -1.460 1.261 1.00 92.62 91 PHE A CA 1
ATOM 717 C C . PHE A 1 91 ? -9.536 -0.122 0.991 1.00 92.62 91 PHE A C 1
ATOM 719 O O . PHE A 1 91 ? -10.411 0.332 1.728 1.00 92.62 91 PHE A O 1
ATOM 726 N N . GLY A 1 92 ? -9.097 0.508 -0.086 1.00 93.69 92 GLY A N 1
ATOM 727 C CA . GLY A 1 92 ? -9.484 1.865 -0.409 1.00 93.69 92 GLY A CA 1
ATOM 728 C C . GLY A 1 92 ? -8.467 2.525 -1.316 1.00 93.69 92 GLY A C 1
ATOM 729 O O . GLY A 1 92 ? -7.361 2.023 -1.534 1.00 93.69 92 GLY A O 1
ATOM 730 N N . ILE A 1 93 ? -8.890 3.645 -1.878 1.00 94.56 93 ILE A N 1
ATOM 731 C CA . ILE A 1 93 ? -8.023 4.535 -2.633 1.00 94.56 93 ILE A CA 1
ATOM 732 C C . ILE A 1 93 ? -7.396 5.486 -1.617 1.00 94.56 93 ILE A C 1
ATOM 734 O O . ILE A 1 93 ? -8.097 6.028 -0.763 1.00 94.56 93 ILE A O 1
ATOM 738 N N . TRP A 1 94 ? -6.084 5.654 -1.685 1.00 95.00 94 TRP A N 1
ATOM 739 C CA . TRP A 1 94 ? -5.301 6.372 -0.692 1.00 95.00 94 TRP A CA 1
ATOM 740 C C . TRP A 1 94 ? -4.503 7.482 -1.354 1.00 95.00 94 TRP A C 1
ATOM 742 O O . TRP A 1 94 ? -3.955 7.314 -2.443 1.00 95.00 94 TRP A O 1
ATOM 752 N N . THR A 1 95 ? -4.432 8.622 -0.677 1.00 93.75 95 THR A N 1
ATOM 753 C CA . THR A 1 95 ? -3.647 9.768 -1.124 1.00 93.75 95 THR A CA 1
ATOM 754 C C . THR A 1 95 ? -3.014 10.490 0.047 1.00 93.75 95 THR A C 1
ATOM 756 O O . THR A 1 95 ? -3.562 10.564 1.146 1.00 93.75 95 THR A O 1
ATOM 759 N N . THR A 1 96 ? -1.853 11.058 -0.196 1.00 92.25 96 THR A N 1
ATOM 760 C CA . THR A 1 96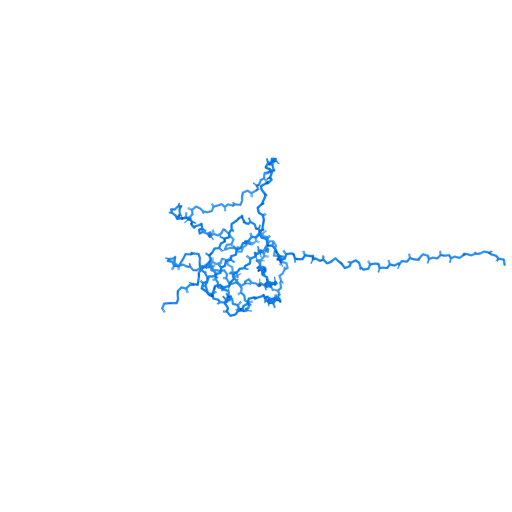 ? -1.210 12.040 0.656 1.00 92.25 96 THR A CA 1
ATOM 761 C C . THR A 1 96 ? -1.836 13.425 0.456 1.00 92.25 96 THR A C 1
ATOM 763 O O . THR A 1 96 ? -1.967 14.171 1.433 1.00 92.25 96 THR A O 1
ATOM 766 N N . ASP A 1 97 ? -2.292 13.755 -0.761 1.00 90.81 97 ASP A N 1
ATOM 767 C CA . ASP A 1 97 ? -2.962 15.017 -1.100 1.00 90.81 97 ASP A CA 1
ATOM 768 C C . ASP A 1 97 ? -4.436 14.810 -1.506 1.00 90.81 97 ASP A C 1
ATOM 770 O O . ASP A 1 97 ? -4.731 14.557 -2.676 1.00 90.81 97 ASP A O 1
ATOM 774 N N . PRO A 1 98 ? -5.403 14.964 -0.581 1.00 88.19 98 PRO A N 1
ATOM 775 C CA . PRO A 1 98 ? -6.829 14.816 -0.891 1.00 88.19 98 PRO A CA 1
ATOM 776 C C . PRO A 1 98 ? -7.400 15.931 -1.775 1.00 88.19 98 PRO A C 1
ATOM 778 O O . PRO A 1 98 ? -8.543 15.827 -2.201 1.00 88.19 98 PRO A O 1
ATOM 781 N N . ASN A 1 99 ? -6.644 17.006 -2.026 1.00 88.69 99 ASN A N 1
ATOM 782 C CA . ASN A 1 99 ? -7.034 18.051 -2.980 1.00 88.69 99 ASN A CA 1
ATOM 783 C C . ASN A 1 99 ? -6.248 17.944 -4.295 1.00 88.69 99 ASN A C 1
ATOM 785 O O . ASN A 1 99 ? -6.375 18.818 -5.155 1.00 88.69 99 ASN A O 1
ATOM 789 N N . GLY A 1 100 ? -5.397 16.922 -4.414 1.00 85.25 100 GLY A N 1
ATOM 790 C CA . GLY A 1 100 ? -4.644 16.639 -5.620 1.00 85.25 100 GLY A CA 1
ATOM 791 C C . GLY A 1 100 ? -5.555 16.126 -6.738 1.00 85.25 100 GLY A C 1
ATOM 792 O O . GLY A 1 100 ? -6.699 15.746 -6.495 1.00 85.25 100 GLY A O 1
ATOM 793 N N . PRO A 1 101 ? -5.066 16.109 -7.986 1.00 86.31 101 PRO A N 1
ATOM 794 C CA . PRO A 1 101 ? -5.827 15.590 -9.121 1.00 86.31 101 PRO A CA 1
ATOM 795 C C . PRO A 1 101 ? -5.889 14.055 -9.161 1.00 86.31 101 PRO A C 1
ATOM 797 O O . PRO A 1 101 ? -6.749 13.502 -9.846 1.00 86.31 101 PRO A O 1
ATOM 800 N N . HIS A 1 102 ? -4.984 13.374 -8.451 1.00 85.62 102 HIS A N 1
ATOM 801 C CA . HIS A 1 102 ? -4.802 11.924 -8.496 1.00 85.62 102 HIS A CA 1
ATOM 802 C C . HIS A 1 102 ? -4.528 11.366 -7.098 1.00 85.62 102 HIS A C 1
ATOM 804 O O . HIS A 1 102 ? -3.969 12.058 -6.242 1.00 85.62 102 HIS A O 1
ATOM 810 N N . ALA A 1 103 ? -4.929 10.114 -6.882 1.00 91.38 103 ALA A N 1
ATOM 811 C CA . ALA A 1 103 ? -4.546 9.347 -5.705 1.00 91.38 103 ALA A CA 1
ATOM 812 C C . ALA A 1 103 ? -3.121 8.798 -5.852 1.00 91.38 103 ALA A C 1
ATOM 814 O O . ALA A 1 103 ? -2.584 8.777 -6.954 1.00 91.38 103 ALA A O 1
ATOM 815 N N . ASP A 1 104 ? -2.529 8.313 -4.761 1.00 90.50 104 ASP A N 1
ATOM 816 C CA . ASP A 1 104 ? -1.216 7.661 -4.817 1.00 90.50 104 ASP A CA 1
ATOM 817 C C . ASP A 1 104 ? -1.355 6.181 -5.211 1.00 90.50 104 ASP A C 1
ATOM 819 O O . ASP A 1 104 ? -0.610 5.665 -6.045 1.00 90.50 104 ASP A O 1
ATOM 823 N N . PHE A 1 105 ? -2.323 5.479 -4.613 1.00 94.12 105 PHE A N 1
ATOM 824 C CA . PHE A 1 105 ? -2.575 4.066 -4.896 1.00 94.12 105 PHE A CA 1
ATOM 825 C C . PHE A 1 105 ? -3.999 3.632 -4.541 1.00 94.12 105 PHE A C 1
ATOM 827 O O . PHE A 1 105 ? -4.703 4.269 -3.755 1.00 94.12 105 PHE A O 1
ATOM 834 N N . TRP A 1 106 ? -4.404 2.486 -5.083 1.00 95.12 106 TRP A N 1
ATOM 835 C CA . TRP A 1 106 ? -5.612 1.768 -4.701 1.00 95.12 106 TRP A CA 1
ATOM 836 C C . TRP A 1 106 ? -5.255 0.398 -4.126 1.00 95.12 106 TRP A C 1
ATOM 838 O O . TRP A 1 106 ? -4.791 -0.499 -4.828 1.00 95.12 106 TRP A O 1
ATOM 848 N N . TRP A 1 107 ? -5.491 0.219 -2.827 1.00 95.69 107 TRP A N 1
ATOM 849 C CA . TRP A 1 107 ? -5.248 -1.050 -2.154 1.00 95.69 107 TRP A CA 1
ATOM 850 C C . TRP A 1 107 ? -6.529 -1.882 -2.129 1.00 95.69 107 TRP A C 1
ATOM 852 O O . TRP A 1 107 ? -7.559 -1.455 -1.609 1.00 95.69 107 TRP A O 1
ATOM 862 N N . THR A 1 108 ? -6.476 -3.088 -2.687 1.00 95.50 108 THR A N 1
ATOM 863 C CA . THR A 1 108 ? -7.584 -4.050 -2.701 1.00 95.50 108 THR A CA 1
ATOM 864 C C . THR A 1 108 ? -7.183 -5.351 -2.011 1.00 95.50 108 THR A C 1
ATOM 866 O O . THR A 1 108 ? -6.011 -5.591 -1.739 1.00 95.50 108 THR A O 1
ATOM 869 N N . GLY A 1 109 ? -8.142 -6.254 -1.788 1.00 93.69 109 GLY A N 1
ATOM 870 C CA . GLY A 1 109 ? -7.839 -7.598 -1.280 1.00 93.69 109 GLY A CA 1
ATOM 871 C C . GLY A 1 109 ? -7.016 -8.472 -2.230 1.00 93.69 109 GLY A C 1
ATOM 872 O O . GLY A 1 109 ? -6.617 -9.564 -1.839 1.00 93.69 109 GLY A O 1
ATOM 873 N N . LYS A 1 110 ? -6.783 -8.024 -3.469 1.00 94.62 110 LYS A N 1
ATOM 874 C CA . LYS A 1 110 ? -6.039 -8.770 -4.489 1.00 94.62 110 LYS A CA 1
ATOM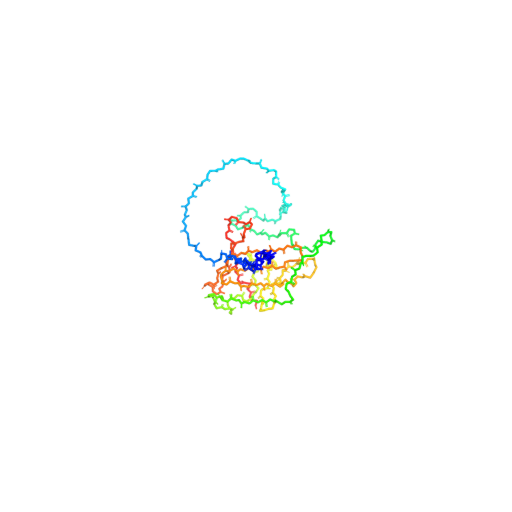 875 C C . LYS A 1 110 ? -4.702 -8.137 -4.830 1.00 94.62 110 LYS A C 1
ATOM 877 O O . LYS A 1 110 ? -3.754 -8.876 -5.064 1.00 94.62 110 LYS A O 1
ATOM 882 N N . SER A 1 111 ? -4.641 -6.812 -4.822 1.00 94.94 111 SER A N 1
ATOM 883 C CA . SER A 1 111 ? -3.557 -6.062 -5.450 1.00 94.94 111 SER A CA 1
ATOM 884 C C . SER A 1 111 ? -3.370 -4.693 -4.810 1.00 94.94 111 SER A C 1
ATOM 886 O O . SER A 1 111 ? -4.319 -4.109 -4.271 1.00 94.94 111 SER A O 1
ATOM 888 N N . PHE A 1 112 ? -2.150 -4.181 -4.910 1.00 95.94 112 PHE A N 1
ATOM 889 C CA . PHE A 1 112 ? -1.753 -2.831 -4.542 1.00 95.94 112 PHE A CA 1
ATOM 890 C C . PHE A 1 112 ? -1.503 -2.036 -5.831 1.00 95.94 112 PHE A C 1
ATOM 892 O O . PHE A 1 112 ? -0.427 -2.111 -6.416 1.00 95.94 112 PHE A O 1
ATOM 899 N N . TYR A 1 113 ? -2.522 -1.326 -6.312 1.00 95.00 113 TYR A N 1
ATOM 900 C CA . TYR A 1 113 ? -2.461 -0.624 -7.591 1.00 95.00 113 TYR A CA 1
ATOM 901 C C . TYR A 1 113 ? -1.794 0.738 -7.451 1.00 95.00 113 TYR A C 1
ATOM 903 O O . TYR A 1 113 ? -2.321 1.594 -6.745 1.00 95.00 113 TYR A O 1
ATOM 911 N N . ILE A 1 114 ? -0.688 0.968 -8.154 1.00 91.81 114 ILE A N 1
ATOM 912 C CA . ILE A 1 114 ? -0.049 2.290 -8.209 1.00 91.81 114 ILE A CA 1
ATOM 913 C C . ILE A 1 114 ? -0.759 3.151 -9.256 1.00 91.81 114 ILE A C 1
ATOM 915 O O . ILE A 1 114 ? -0.938 2.728 -10.398 1.00 91.81 114 ILE A O 1
ATOM 919 N N . VAL A 1 115 ? -1.199 4.347 -8.862 1.00 88.94 115 VAL A N 1
ATOM 920 C CA . VAL A 1 115 ? -1.883 5.273 -9.775 1.00 88.94 115 VAL A CA 1
ATOM 921 C C . VAL A 1 115 ? -0.863 5.932 -10.703 1.00 88.94 115 VAL A C 1
ATOM 923 O O . VAL A 1 115 ? 0.260 6.228 -10.295 1.00 88.94 115 VAL A O 1
ATOM 926 N N . ASP A 1 116 ? -1.259 6.131 -11.962 1.00 85.75 116 ASP A N 1
ATOM 927 C CA . ASP A 1 116 ? -0.416 6.675 -13.035 1.00 85.75 116 ASP A CA 1
ATOM 928 C C . ASP A 1 116 ? 0.902 5.906 -13.239 1.00 85.75 116 ASP A C 1
ATOM 930 O O . ASP A 1 116 ? 1.928 6.482 -13.597 1.00 85.75 116 ASP A O 1
ATOM 934 N N . TYR A 1 117 ? 0.876 4.591 -13.008 1.00 86.06 117 TYR A N 1
ATOM 935 C CA . TYR A 1 117 ? 2.004 3.708 -13.284 1.00 86.06 117 TYR A CA 1
ATOM 936 C C . TYR A 1 117 ? 2.141 3.446 -14.792 1.00 86.06 117 TYR A C 1
ATOM 938 O O . TYR A 1 117 ? 1.203 2.956 -15.426 1.00 86.06 117 TYR A O 1
ATOM 946 N N . ASP A 1 118 ? 3.306 3.746 -15.369 1.00 83.56 118 ASP A N 1
ATOM 947 C CA . ASP A 1 118 ? 3.636 3.409 -16.759 1.00 83.56 118 ASP A CA 1
ATOM 948 C C . ASP A 1 118 ? 4.048 1.934 -16.855 1.00 83.56 118 ASP A C 1
ATOM 950 O O . ASP A 1 118 ? 5.198 1.570 -16.609 1.00 83.56 118 ASP A O 1
ATOM 954 N N . GLY A 1 119 ? 3.068 1.074 -17.135 1.00 85.62 119 GLY A N 1
ATOM 955 C CA . GLY A 1 119 ? 3.219 -0.377 -17.178 1.00 85.62 119 GLY A CA 1
ATOM 956 C C . GLY A 1 119 ? 2.017 -1.091 -16.564 1.00 85.62 119 GLY A C 1
ATOM 957 O O . GLY A 1 119 ? 0.900 -0.569 -16.553 1.00 85.62 119 GLY A O 1
ATOM 958 N N . ASP A 1 120 ? 2.243 -2.297 -16.044 1.00 88.44 120 ASP A N 1
ATOM 959 C CA . ASP A 1 120 ? 1.243 -2.995 -15.234 1.00 88.44 120 ASP A CA 1
ATOM 960 C C . ASP A 1 120 ? 1.330 -2.527 -13.776 1.00 88.44 120 ASP A C 1
ATOM 962 O O . ASP A 1 120 ? 2.245 -2.898 -13.042 1.00 88.44 120 ASP A O 1
ATOM 966 N N . GLY A 1 121 ? 0.377 -1.688 -13.368 1.00 86.75 121 GLY A N 1
ATOM 967 C CA . GLY A 1 121 ? 0.286 -1.171 -12.004 1.00 86.75 121 GLY A CA 1
ATOM 968 C C . GLY A 1 121 ? -0.211 -2.190 -10.973 1.00 86.75 121 GLY A C 1
ATOM 969 O O . GLY A 1 121 ? -0.319 -1.828 -9.804 1.00 86.75 121 GLY A O 1
ATOM 970 N N . ASP A 1 122 ? -0.559 -3.421 -11.368 1.00 93.88 122 ASP A N 1
ATOM 971 C CA . ASP A 1 122 ? -1.030 -4.486 -10.475 1.00 93.88 122 ASP A CA 1
ATOM 972 C C . ASP A 1 122 ? 0.133 -5.107 -9.680 1.00 93.88 122 ASP A C 1
ATOM 974 O O . ASP A 1 122 ? 0.787 -6.061 -10.113 1.00 93.88 122 ASP A O 1
ATOM 978 N N . MET A 1 123 ? 0.407 -4.552 -8.494 1.00 94.56 123 MET A N 1
ATOM 979 C CA . MET A 1 123 ? 1.461 -5.074 -7.625 1.00 94.56 123 MET A CA 1
ATOM 980 C C . MET A 1 123 ? 0.891 -6.092 -6.633 1.00 94.56 123 MET A C 1
ATOM 982 O O . MET A 1 123 ? 0.032 -5.738 -5.810 1.00 94.56 123 MET A O 1
ATOM 986 N N . PRO A 1 124 ? 1.382 -7.344 -6.623 1.00 97.25 124 PRO A N 1
ATOM 987 C CA . PRO A 1 124 ? 1.043 -8.264 -5.558 1.00 97.25 124 PRO A CA 1
ATOM 988 C C . PRO A 1 124 ? 1.689 -7.805 -4.244 1.00 97.25 124 PRO A C 1
ATOM 990 O O . PRO A 1 124 ? 2.742 -7.158 -4.220 1.00 97.25 124 PRO A O 1
ATOM 993 N N . PHE A 1 125 ? 1.054 -8.148 -3.126 1.00 97.19 125 PHE A N 1
ATOM 994 C CA . PHE A 1 125 ? 1.508 -7.758 -1.797 1.00 97.19 125 PHE A CA 1
ATOM 995 C C . PHE A 1 125 ? 1.426 -8.900 -0.783 1.00 97.19 125 PHE A C 1
ATOM 997 O O . PHE A 1 125 ? 0.621 -9.823 -0.891 1.00 97.19 125 PHE A O 1
ATOM 1004 N N . GLU A 1 126 ? 2.227 -8.801 0.268 1.00 97.44 126 GLU A N 1
ATOM 1005 C CA . GLU A 1 126 ? 2.078 -9.604 1.475 1.00 97.44 126 GLU A CA 1
ATOM 1006 C C . GLU A 1 126 ? 1.908 -8.670 2.673 1.00 97.44 126 GLU A C 1
ATOM 1008 O O . GLU A 1 126 ? 2.711 -7.764 2.893 1.00 97.44 126 GLU A O 1
ATOM 1013 N N . VAL A 1 127 ? 0.870 -8.909 3.472 1.00 96.62 127 VAL A N 1
ATOM 1014 C CA . VAL A 1 127 ? 0.772 -8.362 4.824 1.00 96.62 127 VAL A CA 1
ATOM 1015 C C . VAL A 1 127 ? 1.179 -9.441 5.806 1.00 96.62 127 VAL A C 1
ATOM 1017 O O . VAL A 1 127 ? 0.576 -10.512 5.828 1.00 96.62 127 VAL A O 1
ATOM 1020 N N . ARG A 1 128 ? 2.155 -9.146 6.663 1.00 94.81 128 ARG A N 1
ATOM 1021 C CA . ARG A 1 128 ? 2.537 -10.025 7.770 1.00 94.81 128 ARG A CA 1
ATOM 1022 C C . ARG A 1 128 ? 2.602 -9.225 9.057 1.00 94.81 128 ARG A C 1
ATOM 1024 O O . ARG A 1 128 ? 3.485 -8.384 9.211 1.00 94.81 128 ARG A O 1
ATOM 1031 N N . LYS A 1 129 ? 1.697 -9.499 9.999 1.00 94.56 129 LYS A N 1
ATOM 1032 C CA . LYS A 1 129 ? 1.506 -8.651 11.189 1.00 94.56 129 LYS A CA 1
ATOM 1033 C C . LYS A 1 129 ? 1.219 -7.197 10.784 1.00 94.56 129 LYS A C 1
ATOM 1035 O O . LYS A 1 129 ? 0.249 -6.948 10.077 1.00 94.56 129 LYS A O 1
ATOM 1040 N N . ASP A 1 130 ? 2.047 -6.259 11.227 1.00 94.56 130 ASP A N 1
ATOM 1041 C CA . ASP A 1 130 ? 2.020 -4.829 10.915 1.00 94.56 130 ASP A CA 1
ATOM 1042 C C . ASP A 1 130 ? 3.035 -4.443 9.819 1.00 94.56 130 ASP A C 1
ATOM 1044 O O . ASP A 1 130 ? 3.427 -3.283 9.709 1.00 94.56 130 ASP A O 1
ATOM 1048 N N . CYS A 1 131 ? 3.477 -5.408 9.005 1.00 95.94 131 CYS A N 1
ATOM 1049 C CA . CYS A 1 131 ? 4.333 -5.192 7.839 1.00 95.94 131 CYS A CA 1
ATOM 1050 C C . CYS A 1 131 ? 3.531 -5.301 6.545 1.00 95.94 131 CYS A C 1
ATOM 1052 O O . CYS A 1 131 ? 2.823 -6.291 6.352 1.00 95.94 131 CYS A O 1
ATOM 1054 N N . LEU A 1 132 ? 3.702 -4.333 5.652 1.00 96.19 132 LEU A N 1
ATOM 1055 C CA . LEU A 1 132 ? 3.279 -4.383 4.262 1.00 96.19 132 LEU A CA 1
ATOM 1056 C C . LEU A 1 132 ? 4.515 -4.583 3.381 1.00 96.19 132 LEU A C 1
ATOM 1058 O O . LEU A 1 132 ? 5.485 -3.834 3.482 1.00 96.19 132 LEU A O 1
ATOM 1062 N N . ILE A 1 133 ? 4.457 -5.578 2.503 1.00 95.88 133 ILE A N 1
ATOM 1063 C CA . ILE A 1 133 ? 5.472 -5.885 1.500 1.00 95.88 133 ILE A CA 1
ATOM 1064 C C . ILE A 1 133 ? 4.801 -5.777 0.131 1.00 95.88 133 ILE A C 1
ATOM 1066 O O . ILE A 1 133 ? 3.867 -6.524 -0.140 1.00 95.88 133 ILE A O 1
ATOM 1070 N N . VAL A 1 134 ? 5.263 -4.868 -0.725 1.00 95.06 134 VAL A N 1
ATOM 1071 C CA . VAL A 1 134 ? 4.749 -4.669 -2.090 1.00 95.06 134 VAL A CA 1
ATOM 1072 C C . VAL A 1 134 ? 5.821 -5.091 -3.088 1.00 95.06 134 VAL A C 1
ATOM 1074 O O . VAL A 1 134 ? 6.969 -4.649 -2.992 1.00 95.06 134 VAL A O 1
ATOM 1077 N N . TYR A 1 135 ? 5.453 -5.954 -4.030 1.00 92.12 135 TYR A N 1
ATOM 1078 C CA . TYR A 1 135 ? 6.367 -6.541 -5.006 1.00 92.12 135 TYR A CA 1
ATOM 1079 C C . TYR A 1 135 ? 6.219 -5.831 -6.353 1.00 92.12 135 TYR A C 1
ATOM 1081 O O . TYR A 1 135 ? 5.345 -6.168 -7.153 1.00 92.12 135 TYR A O 1
ATOM 1089 N N . TYR A 1 136 ? 7.096 -4.860 -6.597 1.00 90.88 136 TYR A N 1
ATOM 1090 C CA . TYR A 1 136 ? 7.250 -4.234 -7.907 1.00 90.88 136 TYR A CA 1
ATOM 1091 C C . TYR A 1 136 ? 7.959 -5.200 -8.858 1.00 90.88 136 TYR A C 1
ATOM 1093 O O . TYR A 1 136 ? 8.505 -6.218 -8.423 1.00 90.88 136 TYR A O 1
ATOM 1101 N N . ASN A 1 137 ? 7.944 -4.896 -10.156 1.00 87.06 137 ASN A N 1
ATOM 1102 C CA . ASN A 1 137 ? 8.590 -5.736 -11.163 1.00 87.06 137 ASN A CA 1
ATOM 1103 C C . ASN A 1 137 ? 10.081 -5.931 -10.899 1.00 87.06 137 ASN A C 1
ATOM 1105 O O . ASN A 1 137 ? 10.572 -7.035 -11.084 1.00 87.06 137 ASN A O 1
ATOM 1109 N N . ASP A 1 138 ? 10.783 -4.909 -10.425 1.00 81.56 138 ASP A N 1
ATOM 1110 C CA . ASP A 1 138 ? 12.242 -4.866 -10.313 1.00 81.56 138 ASP A CA 1
ATOM 1111 C C . ASP A 1 138 ? 12.755 -4.700 -8.868 1.00 81.56 138 ASP A C 1
ATOM 1113 O O . ASP A 1 138 ? 13.953 -4.842 -8.605 1.00 81.56 138 ASP A O 1
ATOM 1117 N N . TYR A 1 139 ? 11.873 -4.436 -7.899 1.00 85.38 139 TYR A N 1
ATOM 1118 C CA . TYR A 1 139 ? 12.238 -4.331 -6.483 1.00 85.38 139 TYR A CA 1
ATOM 1119 C C . TYR A 1 139 ? 11.087 -4.673 -5.525 1.00 85.38 139 TYR A C 1
ATOM 1121 O O . TYR A 1 139 ? 9.933 -4.849 -5.902 1.00 85.38 139 TYR A O 1
ATOM 1129 N N . ILE A 1 140 ? 11.410 -4.766 -4.232 1.00 88.25 140 ILE A N 1
ATOM 1130 C CA . ILE A 1 140 ? 10.430 -4.993 -3.164 1.00 88.25 140 ILE A CA 1
ATOM 1131 C C . ILE A 1 140 ? 10.434 -3.790 -2.231 1.00 88.25 140 ILE A C 1
ATOM 1133 O O . ILE A 1 140 ? 11.480 -3.458 -1.674 1.00 88.25 140 ILE A O 1
ATOM 1137 N N . SER A 1 141 ? 9.265 -3.192 -2.014 1.00 90.38 141 SER A N 1
ATOM 1138 C CA . SER A 1 141 ? 9.066 -2.156 -1.002 1.00 90.38 141 SER A CA 1
ATOM 1139 C C . SER A 1 141 ? 8.506 -2.768 0.276 1.00 90.38 141 SER A C 1
ATOM 1141 O O . SER A 1 141 ? 7.593 -3.591 0.226 1.00 90.38 141 SER A O 1
ATOM 1143 N N . ARG A 1 142 ? 9.046 -2.379 1.430 1.00 94.25 142 ARG A N 1
ATOM 1144 C CA . ARG A 1 142 ? 8.611 -2.868 2.744 1.00 94.25 142 ARG A CA 1
ATOM 1145 C C . ARG A 1 142 ? 8.329 -1.699 3.655 1.00 94.25 142 ARG A C 1
ATOM 1147 O O . ARG A 1 142 ? 9.098 -0.741 3.684 1.00 94.25 142 ARG A O 1
ATOM 1154 N N . GLY A 1 143 ? 7.250 -1.782 4.415 1.00 93.00 143 GLY A N 1
ATOM 1155 C CA . GLY A 1 143 ? 6.891 -0.734 5.349 1.00 93.00 143 GLY A CA 1
ATOM 1156 C C . GLY A 1 143 ? 6.119 -1.262 6.537 1.00 93.00 143 GLY A C 1
ATOM 1157 O O . GLY A 1 143 ? 5.262 -2.135 6.415 1.00 93.00 143 GLY A O 1
ATOM 1158 N N . LYS A 1 144 ? 6.405 -0.698 7.706 1.00 95.06 144 LYS A N 1
ATOM 1159 C CA . LYS A 1 144 ? 5.544 -0.875 8.868 1.00 95.06 144 LYS A CA 1
ATOM 1160 C C . LYS A 1 144 ? 4.310 -0.005 8.680 1.00 95.06 144 LYS A C 1
ATOM 1162 O O . LYS A 1 144 ? 4.466 1.200 8.484 1.00 95.06 144 LYS A O 1
ATOM 1167 N N . PHE A 1 145 ? 3.117 -0.581 8.769 1.00 94.31 145 PHE A N 1
ATOM 1168 C CA . PHE A 1 145 ? 1.876 0.164 8.590 1.00 94.31 145 PHE A CA 1
ATOM 1169 C C . PHE A 1 145 ? 1.023 0.214 9.860 1.00 94.31 145 PHE A C 1
ATOM 1171 O O . PHE A 1 145 ? 1.118 -0.648 10.732 1.00 94.31 145 PHE A O 1
ATOM 1178 N N . ASP A 1 146 ? 0.196 1.250 9.950 1.00 93.56 146 ASP A N 1
ATOM 1179 C CA . ASP A 1 146 ? -0.812 1.449 10.986 1.00 93.56 146 ASP A CA 1
ATOM 1180 C C . ASP A 1 146 ? -2.099 1.987 10.349 1.00 93.56 146 ASP A C 1
ATOM 1182 O O . ASP A 1 146 ? -2.078 2.972 9.610 1.00 93.56 146 ASP A O 1
ATOM 1186 N N . VAL A 1 147 ? -3.201 1.302 10.639 1.00 92.12 147 VAL A N 1
ATOM 1187 C CA . VAL A 1 147 ? -4.573 1.543 10.149 1.00 92.12 147 VAL A CA 1
ATOM 1188 C C . VAL A 1 147 ? -5.574 1.435 11.304 1.00 92.12 147 VAL A C 1
ATOM 1190 O O . VAL A 1 147 ? -6.718 1.005 11.150 1.00 92.12 147 VAL A O 1
ATOM 1193 N N . SER A 1 148 ? -5.115 1.770 12.512 1.00 89.38 148 SER A N 1
ATOM 1194 C CA . SER A 1 148 ? -5.975 1.896 13.693 1.00 89.38 148 SER A CA 1
ATOM 1195 C C . SER A 1 148 ? -7.057 2.971 13.527 1.00 89.38 148 SER A C 1
ATOM 1197 O O . SER A 1 148 ? -8.103 2.882 14.169 1.00 89.38 148 SER A O 1
ATOM 1199 N N . ASP A 1 149 ? -6.824 3.944 12.646 1.00 91.25 149 ASP A N 1
ATOM 1200 C CA . ASP A 1 149 ? -7.798 4.929 12.186 1.00 91.25 149 ASP A CA 1
ATOM 1201 C C . ASP A 1 149 ? -8.360 4.499 10.812 1.00 91.25 149 ASP A C 1
ATOM 1203 O O . ASP A 1 149 ? -7.593 4.407 9.853 1.00 91.25 149 ASP A O 1
ATOM 1207 N N . PRO A 1 150 ? -9.673 4.231 10.675 1.00 89.31 150 PRO A N 1
ATOM 1208 C CA . PRO A 1 150 ? -10.277 3.800 9.411 1.00 89.31 150 PRO A CA 1
ATOM 1209 C C . PRO A 1 150 ? -10.125 4.780 8.241 1.00 89.31 150 PRO A C 1
ATOM 1211 O O . PRO A 1 150 ? -10.289 4.362 7.091 1.00 89.31 150 PRO A O 1
ATOM 1214 N N . ASP A 1 151 ? -9.843 6.055 8.518 1.00 91.19 151 ASP A N 1
ATOM 1215 C CA . ASP A 1 151 ? -9.709 7.109 7.508 1.00 91.19 151 ASP A CA 1
ATOM 1216 C C . ASP A 1 151 ? -8.244 7.495 7.248 1.00 91.19 151 ASP A C 1
ATOM 1218 O O . ASP A 1 151 ? -7.964 8.321 6.373 1.00 91.19 151 ASP A O 1
ATOM 1222 N N . SER A 1 152 ? -7.294 6.881 7.967 1.00 93.00 152 SER A N 1
ATOM 1223 C CA . SER A 1 152 ? -5.865 7.149 7.827 1.00 93.00 152 SER A CA 1
ATOM 1224 C C . SER A 1 152 ? -5.031 5.873 7.761 1.00 93.00 152 SER A C 1
ATOM 1226 O O . SER A 1 152 ? -5.053 5.028 8.651 1.00 93.00 152 SER A O 1
ATOM 1228 N N . LEU A 1 153 ? -4.200 5.792 6.726 1.00 95.12 153 LEU A N 1
ATOM 1229 C CA . LEU A 1 153 ? -3.178 4.768 6.568 1.00 95.12 153 LEU A CA 1
ATOM 1230 C C . LEU A 1 153 ? -1.821 5.420 6.785 1.00 95.12 153 LEU A C 1
ATOM 1232 O O . LEU A 1 153 ? -1.458 6.381 6.112 1.00 95.12 153 LEU A O 1
ATOM 1236 N N . ARG A 1 154 ? -1.050 4.906 7.735 1.00 94.88 154 ARG A N 1
ATOM 1237 C CA . ARG A 1 154 ? 0.289 5.411 8.033 1.00 94.88 154 ARG A CA 1
ATOM 1238 C C . ARG A 1 154 ? 1.302 4.345 7.692 1.00 94.88 154 ARG A C 1
ATOM 1240 O O . ARG A 1 154 ? 1.155 3.223 8.160 1.00 94.88 154 ARG A O 1
ATOM 1247 N N . ILE A 1 155 ? 2.332 4.685 6.925 1.00 94.19 155 ILE A N 1
ATOM 1248 C CA . ILE A 1 155 ? 3.379 3.731 6.549 1.00 94.19 155 ILE A CA 1
ATOM 1249 C C . ILE A 1 155 ? 4.752 4.342 6.805 1.00 94.19 155 ILE A C 1
ATOM 1251 O O . ILE A 1 155 ? 5.063 5.433 6.337 1.00 94.19 155 ILE A O 1
ATOM 1255 N N . THR A 1 156 ? 5.584 3.627 7.553 1.00 93.56 156 THR A N 1
ATOM 1256 C CA . THR A 1 156 ? 7.020 3.887 7.663 1.00 93.56 156 THR A CA 1
ATOM 1257 C C . THR A 1 156 ? 7.737 2.878 6.780 1.00 93.56 156 THR A C 1
ATOM 1259 O O . THR A 1 156 ? 7.914 1.723 7.173 1.00 93.56 156 THR A O 1
ATOM 1262 N N . TRP A 1 157 ? 8.089 3.305 5.572 1.00 90.88 157 TRP A N 1
ATOM 1263 C CA . TRP A 1 157 ? 8.817 2.495 4.598 1.00 90.88 157 TRP A CA 1
ATOM 1264 C C . TRP A 1 157 ? 10.283 2.317 5.024 1.00 90.88 157 TRP A C 1
ATOM 1266 O O . TRP A 1 157 ? 10.870 3.239 5.582 1.00 90.88 157 TRP A O 1
ATOM 1276 N N . GLU A 1 158 ? 10.878 1.146 4.781 1.00 85.69 158 GLU A N 1
ATOM 1277 C CA . GLU A 1 158 ? 12.236 0.794 5.243 1.00 85.69 158 GLU A CA 1
ATOM 1278 C C . GLU A 1 158 ? 13.321 1.743 4.713 1.00 85.69 158 GLU A C 1
ATOM 1280 O O . GLU A 1 158 ? 14.277 2.048 5.426 1.00 85.69 158 GLU A O 1
ATOM 1285 N N . ASP A 1 159 ? 13.146 2.253 3.494 1.00 78.62 159 ASP A N 1
ATOM 1286 C CA . ASP A 1 159 ? 14.109 3.148 2.848 1.00 78.62 159 ASP A CA 1
ATOM 1287 C C . ASP A 1 159 ? 13.961 4.618 3.281 1.00 78.62 159 ASP A C 1
ATOM 1289 O O . ASP A 1 159 ? 14.737 5.473 2.841 1.00 78.62 159 ASP A O 1
ATOM 1293 N N . TRP A 1 160 ? 12.990 4.941 4.148 1.00 77.06 160 TRP A N 1
ATOM 1294 C CA . TRP A 1 160 ? 12.676 6.315 4.542 1.00 77.06 160 TRP A CA 1
ATOM 1295 C C . TRP A 1 160 ? 12.680 6.525 6.057 1.00 77.06 160 TRP A C 1
ATOM 1297 O O . TRP A 1 160 ? 12.175 5.737 6.848 1.00 77.06 160 TRP A O 1
ATOM 1307 N N . ALA A 1 161 ? 13.233 7.667 6.473 1.00 77.25 161 ALA A N 1
ATOM 1308 C CA . ALA A 1 161 ? 13.361 8.024 7.885 1.00 77.25 161 ALA A CA 1
ATOM 1309 C C . ALA A 1 161 ? 12.060 8.554 8.516 1.00 77.25 161 ALA A C 1
ATOM 1311 O O . ALA A 1 161 ? 12.016 8.790 9.724 1.00 77.25 161 ALA A O 1
ATOM 1312 N N . TYR A 1 162 ? 11.018 8.791 7.718 1.00 82.25 162 TYR A N 1
ATOM 1313 C CA . TYR A 1 162 ? 9.774 9.413 8.160 1.00 82.25 162 TYR A CA 1
ATOM 1314 C C . TYR A 1 162 ? 8.558 8.547 7.825 1.00 82.25 162 TYR A C 1
ATOM 1316 O O . TYR A 1 162 ? 8.579 7.697 6.939 1.00 82.25 162 TYR A O 1
ATOM 1324 N N . GLN A 1 163 ? 7.485 8.762 8.583 1.00 91.31 163 GLN A N 1
ATOM 1325 C CA . GLN A 1 163 ? 6.198 8.124 8.356 1.00 91.31 163 GLN A CA 1
ATOM 1326 C C . GLN A 1 163 ? 5.409 8.922 7.317 1.00 91.31 163 GLN A C 1
ATOM 1328 O O . GLN A 1 163 ? 5.161 10.112 7.511 1.00 91.31 163 GLN A O 1
ATOM 1333 N N . THR A 1 164 ? 4.967 8.253 6.259 1.00 91.62 164 THR A N 1
ATOM 1334 C CA . THR A 1 164 ? 3.999 8.802 5.313 1.00 91.62 164 THR A CA 1
ATOM 1335 C C . THR A 1 164 ? 2.593 8.609 5.867 1.00 91.62 164 THR A C 1
ATOM 1337 O O . THR A 1 164 ? 2.262 7.537 6.379 1.00 91.62 164 THR A O 1
ATOM 1340 N N . VAL A 1 165 ? 1.769 9.652 5.788 1.00 94.12 165 VAL A N 1
ATOM 1341 C CA . VAL A 1 165 ? 0.366 9.624 6.213 1.00 94.12 165 VAL A CA 1
ATOM 1342 C C . VAL A 1 165 ? -0.507 9.790 4.981 1.00 94.12 165 VAL A C 1
ATOM 1344 O O . VAL A 1 165 ? -0.487 10.840 4.343 1.00 94.12 165 VAL A O 1
ATOM 1347 N N . TYR A 1 166 ? -1.276 8.755 4.688 1.00 94.62 166 TYR A N 1
ATOM 1348 C CA . TYR A 1 166 ? -2.294 8.735 3.657 1.00 94.62 166 TYR A CA 1
ATOM 1349 C C . TYR A 1 166 ? -3.668 8.912 4.301 1.00 94.62 166 TYR A C 1
ATOM 1351 O O . TYR A 1 166 ? -3.915 8.488 5.437 1.00 94.62 166 TYR A O 1
ATOM 1359 N N . VAL A 1 167 ? -4.566 9.528 3.551 1.00 94.62 167 VAL A N 1
ATOM 1360 C CA . VAL A 1 167 ? -5.992 9.623 3.843 1.00 94.62 167 VAL A CA 1
ATOM 1361 C C . VAL A 1 167 ? -6.765 8.937 2.729 1.00 94.62 167 VAL A C 1
ATOM 1363 O O . VAL A 1 167 ? -6.271 8.827 1.601 1.00 94.62 167 VAL A O 1
ATOM 1366 N N . LYS A 1 168 ? -7.968 8.456 3.038 1.00 93.38 168 LYS A N 1
ATOM 1367 C CA . LYS A 1 168 ? -8.843 7.916 1.999 1.00 93.38 168 LYS A CA 1
ATOM 1368 C C . LYS A 1 168 ? -9.162 8.990 0.967 1.00 93.38 168 LYS A C 1
ATOM 1370 O O . LYS A 1 168 ? -9.407 10.148 1.313 1.00 93.38 168 LYS A O 1
ATOM 1375 N N . TRP A 1 169 ? -9.161 8.587 -0.296 1.00 89.69 169 TRP A N 1
ATOM 1376 C CA . TRP A 1 169 ? -9.639 9.426 -1.380 1.00 89.69 169 TRP A CA 1
ATOM 1377 C C . TRP A 1 169 ? -11.110 9.768 -1.130 1.00 89.69 169 TRP A C 1
ATOM 1379 O O . TRP A 1 169 ? -11.890 8.853 -0.845 1.00 89.69 169 TRP A O 1
ATOM 1389 N N . PRO A 1 170 ? -11.499 11.049 -1.199 1.00 81.50 170 PRO A N 1
ATOM 1390 C CA . PRO A 1 170 ? -12.890 11.427 -1.037 1.00 81.50 170 PRO A CA 1
ATOM 1391 C C . PRO A 1 170 ? -13.719 10.815 -2.172 1.00 81.50 170 PRO A C 1
ATOM 1393 O O . PRO A 1 170 ? -13.406 10.986 -3.349 1.00 81.50 170 PRO A O 1
ATOM 1396 N N . GLU A 1 171 ? -14.770 10.083 -1.812 1.00 71.38 171 GLU A N 1
ATOM 1397 C CA . GLU A 1 171 ? -15.825 9.732 -2.762 1.00 71.38 171 GLU A CA 1
ATOM 1398 C C . GLU A 1 171 ? -16.612 11.018 -3.077 1.00 71.38 171 GLU A C 1
ATOM 1400 O O . GLU A 1 171 ? -16.985 11.748 -2.153 1.00 71.38 171 GLU A O 1
ATOM 1405 N N . GLU A 1 172 ? -16.792 11.332 -4.365 1.00 58.94 172 GLU A N 1
ATOM 1406 C CA . GLU A 1 172 ? -17.623 12.463 -4.821 1.00 58.94 172 GLU A CA 1
ATOM 1407 C C . GLU A 1 172 ? -19.122 12.239 -4.572 1.00 58.94 172 GLU A C 1
ATOM 1409 O O . GLU A 1 172 ? -19.606 11.097 -4.769 1.00 58.94 172 GLU A O 1
#

Foldseek 3Di:
DDDDDDDDDDDPPPPPPPPPPDPDDDDDDDDDDDDDDDDDPDQDDDPPFDPPDPAGFDPDPQLEDDPVAAFDDADPWAEEEQEPDDPVLVAAFKALDLPDPDTQWGDDNTATAGPSRHDGRGWHWYHHHQKIWTGDRHDIWIWRWDRPDSQWIWTDIPVDPDIRIIGGHDDD

Secondary structure (DSSP, 8-state):
------------------------------------------PPPPTTS-TTSS------TTSB--TTSPPPP--SS-EEES-SS-GGGT-EEEES-TTSSS-SEEE-SS-EEETT-BS--EE-EEEETTEEEEE-SS-EEEEEEEEEETTEEEEEETT-SS-EEEEEPPP-

Radius of gyration: 22.18 Å; chains: 1; bounding box: 59×86×42 Å

pLDDT: mean 72.14, std 24.51, range [31.73, 97.69]

Sequence (172 aa):
MKPTSNKTFREILFTLIAFTYACTSGNNGNTLPVEPTTPVREKPFNELADKTKDRIYHISEANTDNPDIENIDRPDTSSIIDCPYDTSNFFGIWTTDPNGPHADFWWTGKSFYIVDYDGDGDMPFEVRKDCLIVYYNDYISRGKFDVSDPDSLRITWEDWAYQTVYVKWPEE